Protein AF-A0A933J1U4-F1 (afdb_monomer_lite)

Foldseek 3Di:
DVLLLVLLVVLLVVQNQPPAAEAEAAAQLVVCVVPDDVVVVVVLSCLVRVNSSNYHYHYHHPDLDCVRCQVVCLPRPQKAKQAADCDQVSVCSRQVHHDLPNVPAPGPQFIWIGHPNDIDTDGDDDDDPVCVVVVCVPPPDDDDPDDPNVVVVVRD

Sequence (156 aa):
MQYLVAEMERREREGIERPRIVVVVDELADLLQTCGTELEGLVTRLVQRGRSAGLSVVACTQKPSAKAVGSLLKANFPVRLVGKVASAEDARVAAGVGGTRAEKLAGRGDFLLIAGGQTIRFQAALIRAEQIPALLASGHVETTRRPLGAFLQRIK

Structure (mmCIF, N/CA/C/O backbone):
data_AF-A0A933J1U4-F1
#
_entry.id   AF-A0A933J1U4-F1
#
loop_
_atom_site.group_PDB
_atom_site.id
_atom_site.type_symbol
_atom_site.label_atom_id
_atom_site.label_alt_id
_atom_site.label_comp_id
_atom_site.label_asym_id
_atom_site.label_entity_id
_atom_site.label_seq_id
_atom_site.pdbx_PDB_ins_code
_atom_site.Cartn_x
_atom_site.Cartn_y
_atom_site.Cartn_z
_atom_site.occupancy
_atom_site.B_iso_or_equiv
_atom_site.auth_seq_id
_atom_site.auth_comp_id
_atom_site.auth_asym_id
_atom_site.auth_atom_id
_atom_site.pdbx_PDB_model_num
ATOM 1 N N . MET A 1 1 ? -5.362 14.314 7.236 1.00 81.62 1 MET A N 1
ATOM 2 C CA . MET A 1 1 ? -5.021 13.058 7.941 1.00 81.62 1 MET A CA 1
ATOM 3 C C . MET A 1 1 ? -5.548 13.018 9.376 1.00 81.62 1 MET A C 1
ATOM 5 O O . MET A 1 1 ? -6.132 12.012 9.745 1.00 81.62 1 MET A O 1
ATOM 9 N N . GLN A 1 2 ? -5.446 14.105 10.155 1.00 87.50 2 GLN A N 1
ATOM 10 C CA . GLN A 1 2 ? -5.970 14.174 11.535 1.00 87.50 2 GLN A CA 1
ATOM 11 C C . GLN A 1 2 ? -7.449 13.746 11.664 1.00 87.50 2 GLN A C 1
ATOM 13 O O . GLN A 1 2 ? -7.770 12.925 12.514 1.00 87.50 2 GLN A O 1
ATOM 18 N N . TYR A 1 3 ? -8.331 14.188 10.756 1.00 89.25 3 TYR A N 1
ATOM 19 C CA . TYR A 1 3 ? -9.739 13.749 10.729 1.00 89.25 3 TYR A CA 1
ATOM 20 C C . TYR A 1 3 ? -9.924 12.230 10.580 1.00 89.25 3 TYR A C 1
ATOM 22 O O . TYR A 1 3 ? -10.841 11.672 11.171 1.00 89.25 3 TYR A O 1
ATOM 30 N N . LEU A 1 4 ? -9.063 11.553 9.809 1.00 91.31 4 LEU A N 1
ATOM 31 C CA . LEU A 1 4 ? -9.133 10.096 9.643 1.00 91.31 4 LEU A CA 1
ATOM 32 C C . LEU A 1 4 ? -8.721 9.376 10.922 1.00 91.31 4 LEU A C 1
ATOM 34 O O . LEU A 1 4 ? -9.333 8.375 11.270 1.00 91.31 4 LEU A O 1
ATOM 38 N N . VAL A 1 5 ? -7.712 9.895 11.626 1.00 92.75 5 VAL A N 1
ATOM 39 C CA . VAL A 1 5 ? -7.279 9.340 12.915 1.00 92.75 5 VAL A CA 1
ATOM 40 C C . VAL A 1 5 ? -8.376 9.519 13.961 1.00 92.75 5 VAL A C 1
ATOM 42 O O . VAL A 1 5 ? -8.725 8.557 14.633 1.00 92.75 5 VAL A O 1
ATOM 45 N N . ALA A 1 6 ? -8.984 10.705 14.040 1.00 92.75 6 ALA A N 1
ATOM 46 C CA . ALA A 1 6 ? -10.093 10.958 14.957 1.00 92.75 6 ALA A CA 1
ATOM 47 C C . ALA A 1 6 ? -11.308 10.057 14.668 1.00 92.75 6 ALA A C 1
ATOM 49 O O . ALA A 1 6 ? -11.914 9.515 15.592 1.00 92.75 6 ALA A O 1
ATOM 50 N N . GLU A 1 7 ? -11.656 9.855 13.393 1.00 92.56 7 GLU A N 1
ATOM 51 C CA . GLU A 1 7 ? -12.741 8.939 13.022 1.00 92.56 7 GLU A CA 1
ATOM 52 C C . GLU A 1 7 ? -12.383 7.476 13.314 1.00 92.56 7 GLU A C 1
ATOM 54 O O . GLU A 1 7 ? -13.233 6.738 13.803 1.00 92.56 7 GLU A O 1
ATOM 59 N N . MET A 1 8 ? -11.137 7.060 13.073 1.00 94.56 8 MET A N 1
ATOM 60 C CA . MET A 1 8 ? -10.649 5.724 13.425 1.00 94.56 8 MET A CA 1
ATOM 61 C C . MET A 1 8 ? -10.782 5.465 14.932 1.00 94.56 8 MET A C 1
ATOM 63 O O . MET A 1 8 ? -11.370 4.462 15.322 1.00 94.56 8 MET A O 1
ATOM 67 N N . GLU A 1 9 ? -10.302 6.381 15.778 1.00 94.44 9 GLU A N 1
ATOM 68 C CA . GLU A 1 9 ? -10.379 6.250 17.241 1.00 94.44 9 GLU A CA 1
ATOM 69 C C . GLU A 1 9 ? -11.828 6.244 17.745 1.00 94.44 9 GLU A C 1
ATOM 71 O O . GLU A 1 9 ? -12.178 5.485 18.651 1.00 94.44 9 GLU A O 1
ATOM 76 N N . ARG A 1 10 ? -12.700 7.062 17.140 1.00 93.94 10 ARG A N 1
ATOM 77 C CA . ARG A 1 10 ? -14.135 7.052 17.438 1.00 93.94 10 ARG A CA 1
ATOM 78 C C . ARG A 1 10 ? -14.754 5.691 17.126 1.00 93.94 10 ARG A C 1
ATOM 80 O O . ARG A 1 10 ? -15.436 5.130 17.978 1.00 93.94 10 ARG A O 1
ATOM 87 N N . ARG A 1 11 ? -14.509 5.171 15.922 1.00 94.56 11 ARG A N 1
ATOM 88 C CA . ARG A 1 11 ? -15.041 3.882 15.464 1.00 94.56 11 ARG A CA 1
ATOM 89 C C . ARG A 1 11 ? -14.542 2.716 16.301 1.00 94.56 11 ARG A C 1
ATOM 91 O O . ARG A 1 11 ? -15.336 1.853 16.641 1.00 94.56 11 ARG A O 1
ATOM 98 N N . GLU A 1 12 ? -13.268 2.722 16.677 1.00 93.81 12 GLU A N 1
ATOM 99 C CA . GLU A 1 12 ? -12.685 1.714 17.562 1.00 93.81 12 GLU A CA 1
ATOM 100 C C . GLU A 1 12 ? -13.381 1.697 18.932 1.00 93.81 12 GLU A C 1
ATOM 102 O O . GLU A 1 12 ? -13.768 0.635 19.410 1.00 93.81 12 GLU A O 1
ATOM 107 N N . ARG A 1 13 ? -13.620 2.872 19.532 1.00 94.81 13 ARG A N 1
ATOM 108 C CA . ARG A 1 13 ? -14.339 2.997 20.812 1.00 94.81 13 ARG A CA 1
ATOM 109 C C . ARG A 1 13 ? -15.803 2.561 20.726 1.00 94.81 13 ARG A C 1
ATOM 111 O O . ARG A 1 13 ? -16.340 2.046 21.700 1.00 94.81 13 ARG A O 1
ATOM 118 N N . GLU A 1 14 ? -16.451 2.800 19.592 1.00 95.06 14 GLU A N 1
ATOM 119 C CA . GLU A 1 14 ? -17.864 2.471 19.369 1.00 95.06 14 GLU A CA 1
ATOM 120 C C . GLU A 1 14 ? -18.075 1.066 18.764 1.00 95.06 14 GLU A C 1
ATOM 122 O O . GLU A 1 14 ? -19.215 0.663 18.555 1.00 95.06 14 GLU A O 1
ATOM 127 N N . GLY A 1 15 ? -17.007 0.312 18.469 1.00 93.69 15 GLY A N 1
ATOM 128 C CA . GLY A 1 15 ? -17.103 -1.009 17.831 1.00 93.69 15 GLY A CA 1
ATOM 129 C C . GLY A 1 15 ? -17.624 -0.973 16.386 1.00 93.69 15 GLY A C 1
ATOM 130 O O . GLY A 1 15 ? -18.250 -1.924 15.921 1.00 93.69 15 GLY A O 1
ATOM 131 N N . ILE A 1 16 ? -17.403 0.131 15.667 1.00 92.94 16 ILE A N 1
ATOM 132 C CA . ILE A 1 16 ? -17.899 0.340 14.303 1.00 92.94 16 ILE A CA 1
ATOM 133 C C . ILE A 1 16 ? -16.863 -0.131 13.281 1.00 92.94 16 ILE A C 1
ATOM 135 O O . ILE A 1 16 ? -15.812 0.481 13.104 1.00 92.94 16 ILE A O 1
ATOM 139 N N . GLU A 1 17 ? -17.212 -1.154 12.503 1.00 92.44 17 GLU A N 1
ATOM 140 C CA . GLU A 1 17 ? -16.363 -1.648 11.407 1.00 92.44 17 GLU A CA 1
ATOM 141 C C . GLU A 1 17 ? -16.894 -1.315 10.004 1.00 92.44 17 GLU A C 1
ATOM 143 O O . GLU A 1 17 ? -16.197 -1.512 9.001 1.00 92.44 17 GLU A O 1
ATOM 148 N N . ARG A 1 18 ? -18.140 -0.833 9.908 1.00 92.00 18 ARG A N 1
ATOM 149 C CA . ARG A 1 18 ? -18.833 -0.564 8.642 1.00 92.00 18 ARG A CA 1
ATOM 150 C C . ARG A 1 18 ? -19.477 0.830 8.624 1.00 92.00 18 ARG A C 1
ATOM 152 O O . ARG A 1 18 ? -19.871 1.309 9.680 1.00 92.00 18 ARG A O 1
ATOM 159 N N . PRO A 1 19 ? -19.606 1.458 7.438 1.00 90.94 19 PRO A N 1
ATOM 160 C CA . PRO A 1 19 ? -19.017 1.041 6.157 1.0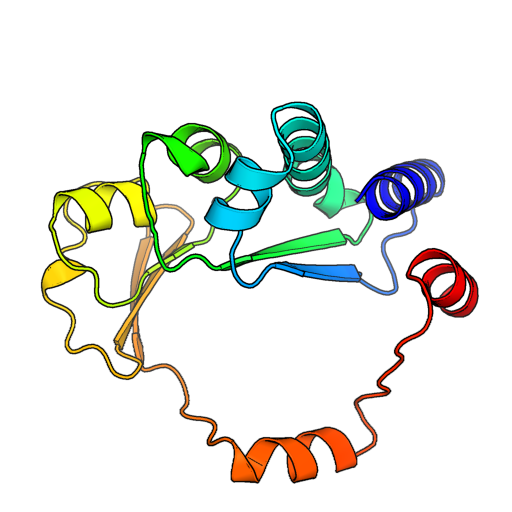0 90.94 19 PRO A CA 1
ATOM 161 C C . PRO A 1 19 ? -17.482 1.105 6.198 1.00 90.94 19 PRO A C 1
ATOM 163 O O . PRO A 1 19 ? -16.918 1.918 6.930 1.00 90.94 19 PRO A O 1
ATOM 166 N N . ARG A 1 20 ? -16.793 0.237 5.444 1.00 93.06 20 ARG A N 1
ATOM 167 C CA . ARG A 1 20 ? -15.320 0.244 5.393 1.00 93.06 20 ARG A CA 1
ATOM 168 C C . ARG A 1 20 ? -14.825 1.557 4.779 1.00 93.06 20 ARG A C 1
ATOM 170 O O . ARG A 1 20 ? -15.403 2.036 3.807 1.00 93.06 20 ARG A O 1
ATOM 177 N N . ILE A 1 21 ? -13.740 2.103 5.321 1.00 92.50 21 ILE A N 1
ATOM 178 C CA . ILE A 1 21 ? -13.049 3.271 4.764 1.00 92.50 21 ILE A CA 1
ATOM 179 C C . ILE A 1 21 ? -11.730 2.797 4.155 1.00 92.50 21 ILE A C 1
ATOM 181 O O . ILE A 1 21 ? -10.896 2.205 4.840 1.00 92.50 21 ILE A O 1
ATOM 185 N N . VAL A 1 22 ? -11.531 3.070 2.867 1.00 93.44 22 VAL A N 1
ATOM 186 C CA . VAL A 1 22 ? -10.255 2.838 2.181 1.00 93.44 22 VAL A CA 1
ATOM 187 C C . VAL A 1 22 ? -9.622 4.191 1.896 1.00 93.44 22 VAL A C 1
ATOM 189 O O . VAL A 1 22 ? -10.196 5.019 1.193 1.00 93.44 22 VAL A O 1
ATOM 192 N N . VAL A 1 23 ? -8.447 4.426 2.468 1.00 92.56 23 VAL A N 1
ATOM 193 C CA . VAL A 1 23 ? -7.653 5.633 2.242 1.00 92.56 23 VAL A CA 1
ATOM 194 C C . VAL A 1 23 ? -6.619 5.308 1.176 1.00 92.56 23 VAL A C 1
ATOM 196 O O . VAL A 1 23 ? -5.757 4.466 1.409 1.00 92.56 23 VAL A O 1
ATOM 199 N N . VAL A 1 24 ? -6.700 5.959 0.017 1.00 93.62 24 VAL A N 1
ATOM 200 C CA . VAL A 1 24 ? -5.748 5.761 -1.083 1.00 93.62 24 VAL A CA 1
ATOM 201 C C . VAL A 1 24 ? -4.817 6.968 -1.170 1.00 93.62 24 VAL A C 1
ATOM 203 O O . VAL A 1 24 ? -5.283 8.103 -1.250 1.00 93.62 24 VAL A O 1
ATOM 206 N N . VAL A 1 25 ? -3.509 6.725 -1.135 1.00 90.94 25 VAL A N 1
ATOM 207 C CA . VAL A 1 25 ? -2.456 7.741 -1.258 1.00 90.94 25 VAL A CA 1
ATOM 208 C C . VAL A 1 25 ? -1.633 7.414 -2.497 1.00 90.94 25 VAL A C 1
ATOM 210 O O . VAL A 1 25 ? -0.987 6.374 -2.527 1.00 90.94 25 VAL A O 1
ATOM 213 N N . ASP A 1 26 ? -1.664 8.277 -3.510 1.00 91.25 26 ASP A N 1
ATOM 214 C CA . ASP A 1 26 ? -1.017 8.005 -4.803 1.00 91.25 26 ASP A CA 1
ATOM 215 C C . ASP A 1 26 ? 0.519 8.127 -4.753 1.00 91.25 26 ASP A C 1
ATOM 217 O O . ASP A 1 26 ? 1.240 7.363 -5.386 1.00 91.25 26 ASP A O 1
ATOM 221 N N . GLU A 1 27 ? 1.036 9.046 -3.935 1.00 90.62 27 GLU A N 1
ATOM 222 C CA . GLU A 1 27 ? 2.477 9.222 -3.757 1.00 90.62 27 GLU A CA 1
ATOM 223 C C . GLU A 1 27 ? 2.817 9.478 -2.285 1.00 90.62 27 GLU A C 1
ATOM 225 O O . GLU A 1 27 ? 2.856 10.611 -1.797 1.00 90.62 27 GLU A O 1
ATOM 230 N N . LEU A 1 28 ? 3.031 8.387 -1.547 1.00 87.38 28 LEU A N 1
ATOM 231 C CA . LEU A 1 28 ? 3.353 8.434 -0.123 1.00 87.38 28 LEU A CA 1
ATOM 232 C C . LEU A 1 28 ? 4.717 9.088 0.135 1.00 87.38 28 LEU A C 1
ATOM 234 O O . LEU A 1 28 ? 4.869 9.774 1.144 1.00 87.38 28 LEU A O 1
ATOM 238 N N . ALA A 1 29 ? 5.705 8.904 -0.747 1.00 85.06 29 ALA A N 1
ATOM 239 C CA . ALA A 1 29 ? 7.043 9.440 -0.511 1.00 85.06 29 ALA A CA 1
ATOM 240 C C . ALA A 1 29 ? 7.054 10.971 -0.559 1.00 85.06 29 ALA A C 1
ATOM 242 O O . ALA A 1 29 ? 7.713 11.596 0.274 1.00 85.06 29 ALA A O 1
ATOM 243 N N . ASP A 1 30 ? 6.319 11.575 -1.495 1.00 85.38 30 ASP A N 1
ATOM 244 C CA . ASP A 1 30 ? 6.215 13.035 -1.583 1.00 85.38 30 ASP A CA 1
ATOM 245 C C . ASP A 1 30 ? 5.385 13.591 -0.416 1.00 85.38 30 ASP A C 1
ATOM 247 O O . ASP A 1 30 ? 5.740 14.622 0.160 1.00 85.38 30 ASP A O 1
ATOM 251 N N . LEU A 1 31 ? 4.339 12.870 0.008 1.00 84.56 31 LEU A N 1
ATOM 252 C CA . LEU A 1 31 ? 3.535 13.218 1.183 1.00 84.56 31 LEU A CA 1
ATOM 253 C C . LEU A 1 31 ? 4.386 13.278 2.469 1.00 84.56 31 LEU A C 1
ATOM 255 O O . LEU A 1 31 ? 4.297 14.244 3.227 1.00 84.56 31 LEU A O 1
ATOM 259 N N . LEU A 1 32 ? 5.234 12.273 2.707 1.00 83.25 32 LEU A N 1
ATOM 260 C CA . LEU A 1 32 ? 6.113 12.224 3.882 1.00 83.25 32 LEU A CA 1
ATOM 261 C C . LEU A 1 32 ? 7.226 13.279 3.820 1.00 83.25 32 LEU A C 1
ATOM 263 O O . LEU A 1 32 ? 7.525 13.915 4.829 1.00 83.25 32 LEU A O 1
ATOM 267 N N . GLN A 1 33 ? 7.806 13.510 2.639 1.00 79.69 33 GLN A N 1
ATOM 268 C CA . GLN A 1 33 ? 8.841 14.533 2.453 1.00 79.69 33 GLN A CA 1
ATOM 269 C C . GLN A 1 33 ? 8.311 15.955 2.660 1.00 79.69 33 GLN A C 1
ATOM 271 O O . GLN A 1 33 ? 9.022 16.795 3.206 1.00 79.69 33 GLN A O 1
ATOM 276 N N . THR A 1 34 ? 7.075 16.229 2.240 1.00 78.81 34 THR A N 1
ATOM 277 C CA . THR A 1 34 ? 6.500 17.583 2.294 1.00 78.81 34 THR A CA 1
ATOM 278 C C . THR A 1 34 ? 5.994 17.946 3.687 1.00 78.81 34 THR A C 1
ATOM 280 O O . THR A 1 34 ? 6.079 19.101 4.095 1.00 78.81 34 THR A O 1
ATOM 283 N N . CYS A 1 35 ? 5.442 16.979 4.424 1.00 71.56 35 CYS A N 1
ATOM 284 C CA . CYS A 1 35 ? 4.688 17.257 5.649 1.00 71.56 35 CYS A CA 1
ATOM 285 C C . CYS A 1 35 ? 5.397 16.857 6.955 1.00 71.56 35 CYS A C 1
ATOM 287 O O . CYS A 1 35 ? 4.842 17.079 8.030 1.00 71.56 35 CYS A O 1
ATOM 289 N N . GLY A 1 36 ? 6.606 16.292 6.883 1.00 72.31 36 GLY A N 1
ATOM 290 C CA . GLY A 1 36 ? 7.447 16.019 8.051 1.00 72.31 36 GLY A CA 1
ATOM 291 C C . GLY A 1 36 ? 6.931 14.921 8.994 1.00 72.31 36 GLY A C 1
ATOM 292 O O . GLY A 1 36 ? 6.007 14.163 8.689 1.00 72.31 36 GLY A O 1
ATOM 293 N N . THR A 1 37 ? 7.557 14.839 10.171 1.00 78.62 37 THR A N 1
ATOM 294 C CA . THR A 1 37 ? 7.388 13.756 11.161 1.00 78.62 37 THR A CA 1
ATOM 295 C C . THR A 1 37 ? 5.982 13.662 11.757 1.00 78.62 37 THR A C 1
ATOM 297 O O . THR A 1 37 ? 5.543 12.573 12.130 1.00 78.62 37 THR A O 1
ATOM 300 N N . GLU A 1 38 ? 5.241 14.773 11.828 1.00 82.94 38 GLU A N 1
ATOM 301 C CA . GLU A 1 38 ? 3.868 14.775 12.347 1.00 82.94 38 GLU A CA 1
ATOM 302 C C . GLU A 1 38 ? 2.945 13.921 11.466 1.00 82.94 38 GLU A C 1
ATOM 304 O O . GLU A 1 38 ? 2.198 13.074 11.966 1.00 82.94 38 GLU A O 1
ATOM 309 N N . LEU A 1 39 ? 3.027 14.085 10.140 1.00 83.12 39 LEU A N 1
ATOM 310 C CA . LEU A 1 39 ? 2.184 13.326 9.222 1.00 83.12 39 LEU A CA 1
ATOM 311 C C . LEU A 1 39 ? 2.570 11.845 9.179 1.00 83.12 39 LEU A C 1
ATOM 313 O O . LEU A 1 39 ? 1.682 10.992 9.109 1.00 83.12 39 LEU A O 1
ATOM 317 N N . GLU A 1 40 ? 3.862 11.533 9.278 1.00 84.81 40 GLU A N 1
ATOM 318 C CA . GLU A 1 40 ? 4.347 10.155 9.401 1.00 84.81 40 GLU A CA 1
ATOM 319 C C . GLU A 1 40 ? 3.728 9.452 10.617 1.00 84.81 40 GLU A C 1
ATOM 321 O O . GLU A 1 40 ? 3.235 8.324 10.504 1.00 84.81 40 GLU A O 1
ATOM 326 N N . GLY A 1 41 ? 3.660 10.141 11.761 1.00 87.69 41 GLY A N 1
ATOM 327 C CA . GLY A 1 41 ? 3.003 9.633 12.963 1.00 87.69 41 GLY A CA 1
ATOM 328 C C . GLY A 1 41 ? 1.514 9.345 12.749 1.00 87.69 41 GLY A C 1
ATOM 329 O O . GLY A 1 41 ? 1.010 8.308 13.187 1.00 87.69 41 GLY A O 1
ATOM 330 N N . LEU A 1 42 ? 0.803 10.215 12.026 1.00 89.69 42 LEU A N 1
ATOM 331 C CA . LEU A 1 42 ? -0.616 10.013 11.714 1.00 89.69 42 LEU A CA 1
ATOM 332 C C . LEU A 1 42 ? -0.838 8.823 10.771 1.00 89.69 42 LEU A C 1
ATOM 334 O O . LEU A 1 42 ? -1.727 8.011 11.023 1.00 89.69 42 LEU A O 1
ATOM 338 N N . VAL A 1 43 ? -0.030 8.689 9.715 1.00 88.88 43 VAL A N 1
ATOM 339 C CA . VAL A 1 43 ? -0.103 7.539 8.797 1.00 88.88 43 VAL A CA 1
ATOM 340 C C . VAL A 1 43 ? 0.212 6.246 9.543 1.00 88.88 43 VAL A C 1
ATOM 342 O O . VAL A 1 43 ? -0.533 5.277 9.420 1.00 88.88 43 VAL A O 1
ATOM 345 N N . THR A 1 44 ? 1.252 6.245 10.379 1.00 89.06 44 THR A N 1
ATOM 346 C CA . THR A 1 44 ? 1.618 5.093 11.214 1.00 89.06 44 THR A CA 1
ATOM 347 C C . THR A 1 44 ? 0.441 4.633 12.070 1.00 89.06 44 THR A C 1
ATOM 349 O O . THR A 1 44 ? 0.086 3.456 12.038 1.00 89.06 44 THR A O 1
ATOM 352 N N . ARG A 1 45 ? -0.232 5.561 12.767 1.00 90.69 45 ARG A N 1
ATOM 353 C CA . ARG A 1 45 ? -1.418 5.243 13.580 1.00 90.69 45 ARG A CA 1
ATOM 354 C C . ARG A 1 45 ? -2.539 4.617 12.754 1.00 90.69 45 ARG A C 1
ATOM 356 O O . ARG A 1 45 ? -3.115 3.622 13.189 1.00 90.69 45 ARG A O 1
ATOM 363 N N . LEU A 1 46 ? -2.829 5.170 11.573 1.00 91.94 46 LEU A N 1
ATOM 364 C CA . LEU A 1 46 ? -3.870 4.638 10.689 1.00 91.94 46 LEU A CA 1
ATOM 365 C C . LEU A 1 46 ? -3.570 3.212 10.240 1.00 91.94 46 LEU A C 1
ATOM 367 O O . LEU A 1 46 ? -4.456 2.364 10.276 1.00 91.94 46 LEU A O 1
ATOM 371 N N . VAL A 1 47 ? -2.336 2.933 9.825 1.00 90.31 47 VAL A N 1
ATOM 372 C CA . VAL A 1 47 ? -1.988 1.606 9.309 1.00 90.31 47 VAL A CA 1
ATOM 373 C C . VAL A 1 47 ? -1.927 0.570 10.439 1.00 90.31 47 VAL A C 1
ATOM 375 O O . VAL A 1 47 ? -2.350 -0.567 10.246 1.00 90.31 47 VAL A O 1
ATOM 378 N N . GLN A 1 48 ? -1.478 0.961 11.635 1.00 89.62 48 GLN A N 1
ATOM 379 C CA . GLN A 1 48 ? -1.387 0.060 12.790 1.00 89.62 48 GLN A CA 1
ATOM 380 C C . GLN A 1 48 ? -2.745 -0.284 13.404 1.00 89.62 48 GLN A C 1
ATOM 382 O O . GLN A 1 48 ? -2.968 -1.429 13.792 1.00 89.62 48 GLN A O 1
ATOM 387 N N . ARG A 1 49 ? -3.647 0.698 13.515 1.00 90.81 49 ARG A N 1
ATOM 388 C CA . ARG A 1 49 ? -4.905 0.556 14.270 1.00 90.81 49 ARG A CA 1
ATOM 389 C C . ARG A 1 49 ? -6.151 0.517 13.394 1.00 90.81 49 ARG A C 1
ATOM 391 O O . ARG A 1 49 ? -7.205 0.096 13.852 1.00 90.81 49 ARG A O 1
ATOM 398 N N . GLY A 1 50 ? -6.049 0.892 12.121 1.00 91.19 50 GLY A N 1
ATOM 399 C CA . GLY A 1 50 ? -7.211 1.057 11.247 1.00 91.19 50 GLY A CA 1
ATOM 400 C C . GLY A 1 50 ? -8.052 -0.207 11.075 1.00 91.19 50 GLY A C 1
ATOM 401 O O . GLY A 1 50 ? -9.274 -0.113 10.959 1.00 91.19 50 GLY A O 1
ATOM 402 N N . ARG A 1 51 ? -7.431 -1.396 11.109 1.00 90.56 51 ARG A N 1
ATOM 403 C CA . ARG A 1 51 ? -8.105 -2.670 10.810 1.00 90.56 51 ARG A CA 1
ATOM 404 C C . ARG A 1 51 ? -9.319 -2.936 11.709 1.00 90.56 51 ARG A C 1
ATOM 406 O O . ARG A 1 51 ? -10.352 -3.353 11.178 1.00 90.56 51 ARG A O 1
ATOM 413 N N . SER A 1 52 ? -9.203 -2.697 13.018 1.00 90.44 52 SER A N 1
ATOM 414 C CA . SER A 1 52 ? -10.295 -2.883 13.993 1.00 90.44 52 SER A CA 1
ATOM 415 C C . SER A 1 52 ? -11.394 -1.825 13.863 1.00 90.44 52 SER A C 1
ATOM 417 O O . SER A 1 52 ? -12.523 -2.068 14.259 1.00 90.44 52 SER A O 1
ATOM 419 N N . ALA A 1 53 ? -11.092 -0.677 13.254 1.00 94.44 53 ALA A N 1
ATOM 420 C CA . ALA A 1 53 ? -12.016 0.439 13.055 1.00 94.44 53 ALA A CA 1
ATOM 421 C C . ALA A 1 53 ? -12.655 0.471 11.651 1.00 94.44 53 ALA A C 1
ATOM 423 O O . ALA A 1 53 ? -13.205 1.490 11.220 1.00 94.44 53 ALA A O 1
ATOM 424 N N . GLY A 1 54 ? -12.530 -0.604 10.866 1.00 94.06 54 GLY A N 1
ATOM 425 C CA . GLY A 1 54 ? -13.065 -0.601 9.506 1.00 94.06 54 GLY A CA 1
ATOM 426 C C . GLY A 1 54 ? -12.206 0.136 8.469 1.00 94.06 54 GLY A C 1
ATOM 427 O O . GLY A 1 54 ? -12.669 0.307 7.342 1.00 94.06 54 GLY A O 1
ATOM 428 N N . LEU A 1 55 ? -10.992 0.576 8.816 1.00 95.00 55 LEU A N 1
ATOM 429 C CA . LEU A 1 55 ? -10.148 1.442 7.990 1.00 95.00 55 LEU A CA 1
ATOM 430 C C . LEU A 1 55 ? -8.937 0.693 7.416 1.00 95.00 55 LEU A C 1
ATOM 432 O O . LEU A 1 55 ? -8.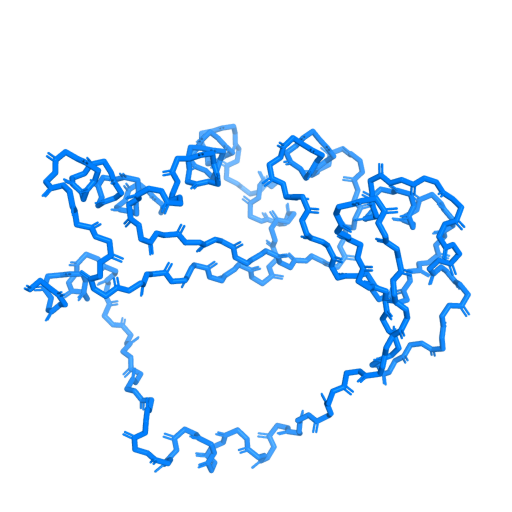260 -0.068 8.104 1.00 95.00 55 LEU A O 1
ATOM 436 N N . SER A 1 56 ? -8.651 0.921 6.137 1.00 93.38 56 SER A N 1
ATOM 437 C CA . SER A 1 56 ? -7.477 0.375 5.448 1.00 93.38 56 SER A CA 1
ATOM 438 C C . SER A 1 56 ? -6.788 1.456 4.627 1.00 93.38 56 SER A C 1
ATOM 440 O O . SER A 1 56 ? -7.434 2.397 4.167 1.00 93.38 56 SER A O 1
ATOM 442 N N . VAL A 1 57 ? -5.474 1.328 4.460 1.00 92.94 57 VAL A N 1
ATOM 443 C CA . VAL A 1 57 ? -4.661 2.279 3.699 1.00 92.94 57 VAL A CA 1
ATOM 444 C C . VAL A 1 57 ? -4.040 1.556 2.511 1.00 92.94 57 VAL A C 1
ATOM 446 O O . VAL A 1 57 ? -3.377 0.535 2.680 1.00 92.94 57 VAL A O 1
ATOM 449 N N . VAL A 1 58 ? -4.238 2.109 1.320 1.00 94.31 58 VAL A N 1
ATOM 450 C CA . VAL A 1 58 ? -3.522 1.752 0.096 1.00 94.31 58 VAL A CA 1
ATOM 451 C C . VAL A 1 58 ? -2.580 2.904 -0.208 1.00 94.31 58 VAL A C 1
ATOM 453 O O . VAL A 1 58 ? -3.018 4.037 -0.384 1.00 94.31 58 VAL A O 1
ATOM 456 N N . ALA A 1 59 ? -1.285 2.625 -0.233 1.00 92.00 59 ALA A N 1
ATOM 457 C CA . ALA A 1 59 ? -0.268 3.623 -0.514 1.00 92.00 59 ALA A CA 1
ATOM 458 C C . ALA A 1 59 ? 0.536 3.208 -1.742 1.00 92.00 59 ALA A C 1
ATOM 460 O O . ALA A 1 59 ? 1.018 2.079 -1.829 1.00 92.00 59 ALA A O 1
ATOM 461 N N . CYS A 1 60 ? 0.682 4.148 -2.661 1.00 92.75 60 CYS A N 1
ATOM 462 C CA . CYS A 1 60 ? 1.464 4.035 -3.874 1.00 92.75 60 CYS A CA 1
ATOM 463 C C . CYS A 1 60 ? 2.685 4.960 -3.774 1.00 92.75 60 CYS A C 1
ATOM 465 O O . CYS A 1 60 ? 2.704 5.927 -3.006 1.00 92.75 60 CYS A O 1
ATOM 467 N N . THR A 1 61 ? 3.742 4.617 -4.507 1.00 89.81 61 THR A N 1
ATOM 468 C CA . THR A 1 61 ? 4.915 5.475 -4.678 1.00 89.81 61 THR A CA 1
ATOM 469 C C . THR A 1 61 ? 5.688 5.072 -5.925 1.00 89.81 61 THR A C 1
ATOM 471 O O . THR A 1 61 ? 5.810 3.884 -6.232 1.00 89.81 61 THR A O 1
ATOM 474 N N . GLN A 1 62 ? 6.241 6.057 -6.628 1.00 87.38 62 GLN A N 1
ATOM 475 C CA . GLN A 1 62 ? 7.190 5.857 -7.723 1.00 87.38 62 GLN A CA 1
ATOM 476 C C . GLN A 1 62 ? 8.648 5.922 -7.252 1.00 87.38 62 GLN A C 1
ATOM 478 O O . GLN A 1 62 ? 9.550 5.514 -7.982 1.00 87.38 62 GLN A O 1
ATOM 483 N N . LYS A 1 63 ? 8.893 6.422 -6.033 1.00 77.88 63 LYS A N 1
ATOM 484 C CA . LYS A 1 63 ? 10.227 6.626 -5.453 1.00 77.88 63 LYS A CA 1
ATOM 485 C C . LYS A 1 63 ? 10.426 5.689 -4.256 1.00 77.88 63 LYS A C 1
ATOM 487 O O . LYS A 1 63 ? 10.359 6.147 -3.111 1.00 77.88 63 LYS A O 1
ATOM 492 N N . PRO A 1 64 ? 10.694 4.387 -4.473 1.00 68.88 64 PRO A N 1
ATOM 493 C CA . PRO A 1 64 ? 10.948 3.438 -3.393 1.00 68.88 64 PRO A CA 1
ATOM 494 C C . PRO A 1 64 ? 12.324 3.700 -2.755 1.00 68.88 64 PRO A C 1
ATOM 496 O O . PRO A 1 64 ? 13.267 2.940 -2.925 1.00 68.88 64 PRO A O 1
ATOM 499 N N . SER A 1 65 ? 12.461 4.799 -2.011 1.00 71.81 65 SER A N 1
ATOM 500 C CA . SER A 1 65 ? 13.692 5.151 -1.307 1.00 71.81 65 SER A CA 1
ATOM 501 C C . SER A 1 65 ? 13.657 4.644 0.129 1.00 71.81 65 SER A C 1
ATOM 503 O O . SER A 1 65 ? 12.722 4.924 0.887 1.00 71.81 65 SER A O 1
ATOM 505 N N . ALA A 1 66 ? 14.733 3.965 0.537 1.00 61.75 66 ALA A N 1
ATOM 506 C CA . ALA A 1 66 ? 14.929 3.534 1.919 1.00 61.75 66 ALA A CA 1
ATOM 507 C C . ALA A 1 66 ? 14.868 4.715 2.903 1.00 61.75 66 ALA A C 1
ATOM 509 O O . ALA A 1 66 ? 14.377 4.549 4.018 1.00 61.75 66 ALA A O 1
ATOM 510 N N . LYS A 1 67 ? 15.317 5.902 2.468 1.00 62.88 67 LYS A N 1
ATOM 511 C CA . LYS A 1 67 ? 15.353 7.129 3.273 1.00 62.88 67 LYS A CA 1
ATOM 512 C C . LYS A 1 67 ? 13.971 7.759 3.468 1.00 62.88 67 LYS A C 1
ATOM 514 O O . LYS A 1 67 ? 13.738 8.355 4.509 1.00 62.88 67 LYS A O 1
ATOM 519 N N . ALA A 1 68 ? 13.080 7.644 2.482 1.00 60.34 68 ALA A N 1
ATOM 520 C CA . ALA A 1 68 ? 11.778 8.313 2.516 1.00 60.34 68 ALA A CA 1
ATOM 521 C C . ALA A 1 68 ? 10.660 7.441 3.103 1.00 60.34 68 ALA A C 1
ATOM 523 O O . ALA A 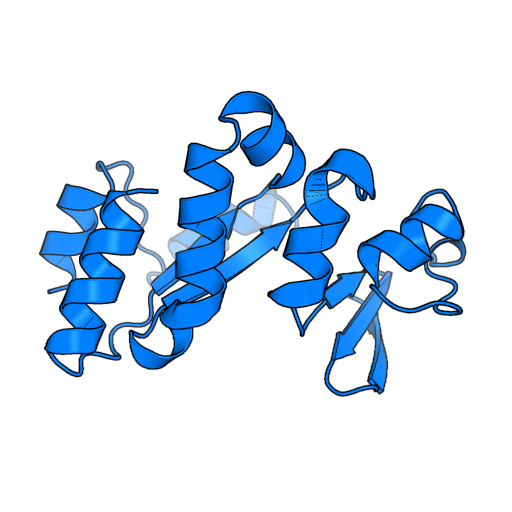1 68 ? 9.714 7.973 3.668 1.00 60.34 68 ALA A O 1
ATOM 524 N N . VAL A 1 69 ? 10.736 6.112 2.947 1.00 64.06 69 VAL A N 1
ATOM 525 C CA . VAL A 1 69 ? 9.585 5.240 3.251 1.00 64.06 69 VAL A CA 1
ATOM 526 C C . VAL A 1 69 ? 9.973 3.927 3.954 1.00 64.06 69 VAL A C 1
ATOM 528 O O . VAL A 1 69 ? 9.106 3.159 4.367 1.00 64.06 69 VAL A O 1
ATOM 531 N N . GLY A 1 70 ? 11.269 3.635 4.115 1.00 67.50 70 GLY A N 1
ATOM 532 C CA . GLY A 1 70 ? 11.763 2.290 4.439 1.00 67.50 70 GLY A CA 1
ATOM 533 C C . GLY A 1 70 ? 11.318 1.712 5.790 1.00 67.50 70 GLY A C 1
ATOM 534 O O . GLY A 1 70 ? 10.970 0.531 5.854 1.00 67.50 70 GLY A O 1
ATOM 535 N N . SER A 1 71 ? 11.315 2.507 6.863 1.00 70.31 71 SER A N 1
ATOM 536 C CA . SER A 1 71 ? 10.877 2.073 8.203 1.00 70.31 71 SER A CA 1
ATOM 537 C C . SER A 1 71 ? 9.365 1.832 8.245 1.00 70.31 71 SER A C 1
ATOM 539 O O . SER A 1 71 ? 8.911 0.768 8.672 1.00 70.31 71 SER A O 1
ATOM 541 N N . LEU A 1 72 ? 8.593 2.786 7.722 1.00 75.44 72 LEU A N 1
ATOM 542 C CA . LEU A 1 72 ? 7.135 2.753 7.681 1.00 75.44 72 LEU A CA 1
ATOM 543 C C . LEU A 1 72 ? 6.602 1.602 6.812 1.00 75.44 72 LEU A C 1
ATOM 545 O O . LEU A 1 72 ? 5.710 0.870 7.249 1.00 75.44 72 LEU A O 1
ATOM 549 N N . LEU A 1 73 ? 7.169 1.402 5.613 1.00 72.75 73 LEU A N 1
ATOM 550 C CA . LEU A 1 73 ? 6.780 0.320 4.696 1.00 72.75 73 LEU A CA 1
ATOM 551 C C . LEU A 1 73 ? 7.008 -1.057 5.307 1.00 72.75 73 LEU A C 1
ATOM 553 O O . LEU A 1 73 ? 6.162 -1.946 5.176 1.00 72.75 73 LEU A O 1
ATOM 557 N N . LYS A 1 74 ? 8.157 -1.251 5.962 1.00 73.62 74 LYS A N 1
ATOM 558 C CA . LYS A 1 74 ? 8.514 -2.542 6.554 1.00 73.62 74 LYS A CA 1
ATOM 559 C C . LYS A 1 74 ? 7.618 -2.898 7.731 1.00 73.62 74 LYS A C 1
ATOM 561 O O . LYS A 1 74 ? 7.156 -4.033 7.788 1.00 73.62 74 LYS A O 1
ATOM 566 N N . ALA A 1 75 ? 7.369 -1.940 8.621 1.00 76.75 75 ALA A N 1
ATOM 567 C CA . ALA A 1 75 ? 6.636 -2.181 9.857 1.00 76.75 75 ALA A CA 1
ATOM 568 C C . ALA A 1 75 ? 5.124 -2.333 9.647 1.00 76.75 75 ALA A C 1
ATOM 570 O O . ALA A 1 75 ? 4.495 -3.112 10.357 1.00 76.75 75 ALA A O 1
ATOM 571 N N . ASN A 1 76 ? 4.540 -1.606 8.687 1.00 84.19 76 ASN A N 1
ATOM 572 C CA . ASN A 1 76 ? 3.088 -1.422 8.660 1.00 84.19 76 ASN A CA 1
ATOM 573 C C . ASN A 1 76 ? 2.397 -1.920 7.375 1.00 84.19 76 ASN A C 1
ATOM 575 O O . ASN A 1 76 ? 1.189 -2.122 7.388 1.00 84.19 76 ASN A O 1
ATOM 579 N N . PHE A 1 77 ? 3.124 -2.190 6.283 1.00 89.44 77 PHE A N 1
ATOM 580 C CA . PHE A 1 77 ? 2.533 -2.658 5.017 1.00 89.44 77 PHE A CA 1
ATOM 581 C C . PHE A 1 77 ? 2.943 -4.107 4.696 1.00 89.44 77 PHE A C 1
ATOM 583 O O . PHE A 1 77 ? 3.898 -4.320 3.947 1.00 89.44 77 PHE A O 1
ATOM 590 N N . PRO A 1 78 ? 2.256 -5.123 5.257 1.00 89.69 78 PRO A N 1
ATOM 591 C CA . PRO A 1 78 ? 2.616 -6.534 5.080 1.00 89.69 78 PRO A CA 1
ATOM 592 C C . PRO A 1 78 ? 2.224 -7.114 3.712 1.00 89.69 78 PRO A C 1
ATOM 594 O O . PRO A 1 78 ? 2.727 -8.172 3.340 1.00 89.69 78 PRO A O 1
ATOM 597 N N . VAL A 1 79 ? 1.328 -6.442 2.981 1.00 93.81 79 VAL A N 1
ATOM 598 C CA . VAL A 1 79 ? 0.921 -6.795 1.615 1.00 93.81 79 VAL A CA 1
ATOM 599 C C . VAL A 1 79 ? 1.493 -5.750 0.669 1.00 93.81 79 VAL A C 1
ATOM 601 O O . VAL A 1 79 ? 1.226 -4.560 0.840 1.00 93.81 79 VAL A O 1
ATOM 604 N N . ARG A 1 80 ? 2.284 -6.182 -0.316 1.00 93.69 80 ARG A N 1
ATOM 605 C CA . ARG A 1 80 ? 2.964 -5.282 -1.257 1.00 93.69 80 ARG A CA 1
ATOM 606 C C . ARG A 1 80 ? 2.741 -5.726 -2.694 1.00 93.69 80 ARG A C 1
ATOM 608 O O . ARG A 1 80 ? 2.892 -6.904 -3.007 1.00 93.69 80 ARG A O 1
ATOM 615 N N . LEU A 1 81 ? 2.410 -4.767 -3.555 1.00 96.12 81 LEU A N 1
ATOM 616 C CA . LEU A 1 81 ? 2.350 -4.937 -5.004 1.00 96.12 81 LEU A CA 1
ATOM 617 C C . LEU A 1 81 ? 3.549 -4.206 -5.606 1.00 96.12 81 LEU A C 1
ATOM 619 O O . LEU A 1 81 ? 3.635 -2.984 -5.515 1.00 96.12 81 LEU A O 1
ATOM 623 N N . VAL A 1 82 ? 4.492 -4.947 -6.181 1.00 95.69 82 VAL A N 1
ATOM 624 C CA . VAL A 1 82 ? 5.755 -4.401 -6.690 1.00 95.69 82 VAL A CA 1
ATOM 625 C C . VAL A 1 82 ? 5.802 -4.568 -8.202 1.00 95.69 82 VAL A C 1
ATOM 627 O O . VAL A 1 82 ? 5.816 -5.689 -8.706 1.00 95.69 82 VAL A O 1
ATOM 630 N N . GLY A 1 83 ? 5.790 -3.447 -8.920 1.00 96.19 83 GLY A N 1
ATOM 631 C CA . GLY A 1 83 ? 5.967 -3.415 -10.371 1.00 96.19 83 GLY A CA 1
ATOM 632 C C . GLY A 1 83 ? 7.442 -3.399 -10.765 1.00 96.19 83 GLY A C 1
ATOM 633 O O . GLY A 1 83 ? 8.334 -3.556 -9.929 1.00 96.19 83 GLY A O 1
ATOM 634 N N . LYS A 1 84 ? 7.710 -3.176 -12.054 1.00 96.19 84 LYS A N 1
ATOM 635 C CA . LYS A 1 84 ? 9.082 -3.001 -12.543 1.00 96.19 84 LYS A CA 1
ATOM 636 C C . LYS A 1 84 ? 9.748 -1.795 -11.876 1.00 96.19 84 LYS A C 1
ATOM 638 O O . LYS A 1 84 ? 9.214 -0.691 -11.927 1.00 96.19 84 LYS A O 1
ATOM 643 N N . VAL A 1 85 ? 10.939 -2.012 -11.330 1.00 93.69 85 VAL A N 1
ATOM 644 C CA . VAL A 1 85 ? 11.788 -0.979 -10.711 1.00 93.69 85 VAL A CA 1
ATOM 645 C C . VAL A 1 85 ? 13.125 -0.844 -11.443 1.00 93.69 85 VAL A C 1
ATOM 647 O O . VAL A 1 85 ? 13.449 -1.663 -12.304 1.00 93.69 85 VAL A O 1
ATOM 650 N N . ALA A 1 86 ? 13.893 0.202 -11.130 1.00 92.88 86 ALA A N 1
ATOM 651 C CA . ALA A 1 86 ? 15.137 0.513 -11.833 1.00 92.88 86 ALA A CA 1
ATOM 652 C C . ALA A 1 86 ? 16.310 -0.388 -11.416 1.00 92.88 86 ALA A C 1
ATOM 654 O O . ALA A 1 86 ? 17.144 -0.733 -12.254 1.00 92.88 86 ALA A O 1
ATOM 655 N N . SER A 1 87 ? 16.377 -0.785 -10.143 1.00 92.62 87 SER A N 1
ATOM 656 C CA . SER A 1 87 ? 17.506 -1.543 -9.602 1.00 92.62 87 SER A CA 1
ATOM 657 C C . SER A 1 87 ? 17.086 -2.658 -8.641 1.00 92.62 87 SER A C 1
ATOM 659 O O . SER A 1 87 ? 15.979 -2.668 -8.099 1.00 92.62 87 SER A O 1
ATOM 661 N N . ALA A 1 88 ? 18.003 -3.598 -8.391 1.00 92.44 88 ALA A N 1
ATOM 662 C CA . ALA A 1 88 ? 17.801 -4.649 -7.391 1.00 92.44 88 ALA A CA 1
ATOM 663 C C . ALA A 1 88 ? 17.707 -4.073 -5.961 1.00 92.44 88 ALA A C 1
ATOM 665 O O . ALA A 1 88 ? 17.081 -4.667 -5.079 1.00 92.44 88 ALA A O 1
ATOM 666 N N . GLU A 1 89 ? 18.315 -2.906 -5.723 1.00 90.38 89 GLU A N 1
ATOM 667 C CA . GLU A 1 89 ? 18.182 -2.189 -4.458 1.00 90.38 89 GLU A CA 1
ATOM 668 C C . GLU A 1 89 ? 16.764 -1.638 -4.281 1.00 90.38 89 GLU A C 1
ATOM 670 O O . GLU A 1 89 ? 16.145 -1.904 -3.249 1.00 90.38 89 GLU A O 1
ATOM 675 N N . ASP A 1 90 ? 16.217 -0.974 -5.302 1.00 90.00 90 ASP A N 1
ATOM 676 C CA . ASP A 1 90 ? 14.827 -0.500 -5.303 1.00 90.00 90 ASP A CA 1
ATOM 677 C C . ASP A 1 90 ? 13.852 -1.665 -5.134 1.00 90.00 90 ASP A C 1
ATOM 679 O O . ASP A 1 90 ? 12.878 -1.565 -4.388 1.00 90.00 90 ASP A O 1
ATOM 683 N N . ALA A 1 91 ? 14.144 -2.806 -5.770 1.00 92.12 91 ALA A N 1
ATOM 684 C CA . ALA A 1 91 ? 13.350 -4.023 -5.638 1.00 92.12 91 ALA A CA 1
ATOM 685 C C . ALA A 1 91 ? 13.302 -4.488 -4.183 1.00 92.12 91 ALA A C 1
ATOM 687 O O . ALA A 1 91 ? 12.225 -4.774 -3.665 1.00 92.12 91 ALA A O 1
ATOM 688 N N . ARG A 1 92 ? 14.451 -4.512 -3.499 1.00 90.56 92 ARG A N 1
ATOM 689 C CA . ARG A 1 92 ? 14.555 -4.878 -2.081 1.00 90.56 92 ARG A CA 1
ATOM 690 C C . ARG A 1 92 ? 13.830 -3.882 -1.175 1.00 90.56 92 ARG A C 1
ATOM 692 O O . ARG A 1 92 ? 13.207 -4.301 -0.199 1.00 90.56 92 ARG A O 1
ATOM 699 N N . VAL A 1 93 ? 13.913 -2.582 -1.462 1.00 89.31 93 VAL A N 1
ATOM 700 C CA . VAL A 1 93 ? 13.214 -1.547 -0.684 1.00 89.31 93 VAL A CA 1
ATOM 701 C C . VAL A 1 93 ? 11.701 -1.673 -0.856 1.00 89.31 93 VAL A C 1
ATOM 703 O O . VAL A 1 93 ? 10.994 -1.777 0.145 1.00 89.31 93 VAL A O 1
ATOM 706 N N . ALA A 1 94 ? 11.214 -1.735 -2.098 1.00 90.62 94 ALA A N 1
ATOM 707 C CA . ALA A 1 94 ? 9.792 -1.838 -2.416 1.00 90.62 94 ALA A CA 1
ATOM 708 C C . ALA A 1 94 ? 9.175 -3.157 -1.927 1.00 90.62 94 ALA A C 1
ATOM 710 O O . ALA A 1 94 ? 8.069 -3.168 -1.396 1.00 90.62 94 ALA A O 1
ATOM 711 N N . ALA A 1 95 ? 9.894 -4.273 -2.063 1.00 90.50 95 ALA A N 1
ATOM 712 C CA . ALA A 1 95 ? 9.437 -5.584 -1.611 1.00 90.50 95 ALA A CA 1
ATOM 713 C C . ALA A 1 95 ? 9.539 -5.779 -0.093 1.00 90.50 95 ALA A C 1
ATOM 715 O O . ALA A 1 95 ? 8.827 -6.605 0.482 1.00 90.50 95 ALA A O 1
ATOM 716 N N . GLY A 1 96 ? 10.465 -5.077 0.561 1.00 87.75 96 GLY A N 1
ATOM 717 C CA . GLY A 1 96 ? 10.866 -5.330 1.945 1.00 87.75 96 GLY A CA 1
ATOM 718 C C . GLY A 1 96 ? 11.641 -6.640 2.151 1.00 87.75 96 GLY A C 1
ATOM 719 O O . GLY A 1 96 ? 12.111 -6.885 3.260 1.00 87.75 96 GLY A O 1
ATOM 720 N N . VAL A 1 97 ? 11.809 -7.451 1.101 1.00 87.44 97 VAL A N 1
ATOM 721 C CA . VAL A 1 97 ? 12.562 -8.713 1.076 1.00 87.44 97 VAL A CA 1
ATOM 722 C C . VAL A 1 97 ? 13.515 -8.729 -0.121 1.00 87.44 97 VAL A C 1
ATOM 724 O O . VAL A 1 97 ? 13.269 -8.077 -1.135 1.00 87.44 97 VAL A O 1
ATOM 727 N N . GLY A 1 98 ? 14.636 -9.441 0.001 1.00 88.94 98 GLY A N 1
ATOM 728 C CA . GLY A 1 98 ? 15.610 -9.585 -1.084 1.00 88.94 98 GLY A CA 1
ATOM 729 C C . GLY A 1 98 ? 15.205 -10.643 -2.116 1.00 88.94 98 GLY A C 1
ATOM 730 O O . GLY A 1 98 ? 14.342 -11.476 -1.860 1.00 88.94 98 GLY A O 1
ATOM 731 N N . GLY A 1 99 ? 15.864 -10.631 -3.279 1.00 89.62 99 GLY A N 1
ATOM 732 C CA . GLY A 1 99 ? 15.781 -11.723 -4.259 1.00 89.62 99 GLY A CA 1
ATOM 733 C C . GLY A 1 99 ? 14.519 -11.762 -5.128 1.00 89.62 99 GLY A C 1
ATOM 734 O O . GLY A 1 99 ? 14.341 -12.717 -5.876 1.00 89.62 99 GLY A O 1
ATOM 735 N N . THR A 1 100 ? 13.669 -10.734 -5.085 1.00 93.31 100 THR A N 1
ATOM 736 C CA . THR A 1 100 ? 12.411 -10.682 -5.856 1.00 93.31 100 THR A CA 1
ATOM 737 C C . THR A 1 100 ? 12.607 -10.497 -7.360 1.00 93.31 100 THR A C 1
ATOM 739 O O . THR A 1 100 ? 11.717 -10.838 -8.133 1.00 93.31 100 THR A O 1
ATOM 742 N N . ARG A 1 101 ? 13.767 -9.970 -7.782 1.00 94.81 101 ARG A N 1
ATOM 743 C CA . ARG A 1 101 ? 14.102 -9.652 -9.183 1.00 94.81 101 ARG A CA 1
ATOM 744 C C . ARG A 1 101 ? 13.078 -8.729 -9.857 1.00 94.81 101 ARG A C 1
ATOM 746 O O . ARG A 1 101 ? 12.832 -8.841 -11.060 1.00 94.81 101 ARG A O 1
ATOM 753 N N . ALA A 1 102 ? 12.466 -7.818 -9.096 1.00 96.25 102 ALA A N 1
ATOM 754 C CA . ALA A 1 102 ? 11.461 -6.893 -9.622 1.00 96.25 102 ALA A CA 1
ATOM 755 C C . ALA A 1 102 ? 12.026 -5.964 -10.721 1.00 96.25 102 ALA A C 1
ATOM 757 O O . ALA A 1 102 ? 11.305 -5.540 -11.622 1.00 96.25 102 ALA A O 1
ATOM 758 N N . GLU A 1 103 ? 13.334 -5.706 -10.722 1.00 95.75 103 GLU A N 1
ATOM 759 C CA . GLU A 1 103 ? 14.040 -4.968 -11.774 1.00 95.75 103 GLU A CA 1
ATOM 760 C C . GLU A 1 103 ? 14.059 -5.690 -13.135 1.00 95.75 103 GLU A C 1
ATOM 762 O O . GLU A 1 103 ? 14.326 -5.083 -14.174 1.00 95.75 103 GLU A O 1
ATOM 767 N N . LYS A 1 104 ? 13.753 -6.994 -13.151 1.00 96.69 104 LYS A N 1
ATOM 768 C CA . LYS A 1 104 ? 13.669 -7.829 -14.359 1.00 96.69 104 LYS A CA 1
ATOM 769 C C . LYS A 1 104 ? 12.244 -8.016 -14.879 1.00 96.69 104 LYS A C 1
ATOM 771 O O . LYS A 1 104 ? 12.061 -8.712 -15.877 1.00 96.69 104 LYS A O 1
ATOM 776 N N . LEU A 1 105 ? 11.241 -7.417 -14.236 1.00 97.81 105 LEU A N 1
ATOM 777 C CA . LEU A 1 105 ? 9.864 -7.461 -14.728 1.00 97.81 105 LEU A CA 1
ATOM 778 C C . LEU A 1 105 ? 9.750 -6.770 -16.094 1.00 97.81 105 LEU A C 1
ATOM 780 O O . LEU A 1 105 ? 10.510 -5.856 -16.435 1.00 97.81 105 LEU A O 1
ATOM 784 N N . ALA A 1 106 ? 8.765 -7.196 -16.879 1.00 96.94 106 ALA A N 1
ATOM 785 C CA . ALA A 1 106 ? 8.501 -6.655 -18.208 1.00 96.94 106 ALA A CA 1
ATOM 786 C C . ALA A 1 106 ? 7.948 -5.215 -18.154 1.00 96.94 106 ALA A C 1
ATOM 788 O O . ALA A 1 106 ? 8.073 -4.463 -19.122 1.00 96.94 106 ALA A O 1
ATOM 789 N N . GLY A 1 107 ? 7.392 -4.801 -17.009 1.00 95.81 107 GLY A N 1
ATOM 790 C CA . GLY A 1 107 ? 6.622 -3.563 -16.872 1.00 95.81 107 GLY A CA 1
ATOM 791 C C . GLY A 1 107 ? 5.207 -3.727 -17.434 1.00 95.81 107 GLY A C 1
ATOM 792 O O . GLY A 1 107 ? 4.737 -4.846 -17.608 1.00 95.81 107 GLY A O 1
ATOM 793 N N . ARG A 1 108 ? 4.513 -2.614 -17.715 1.00 95.44 108 ARG A N 1
ATOM 794 C CA . ARG A 1 108 ? 3.184 -2.612 -18.371 1.00 95.44 108 ARG A CA 1
ATOM 795 C C . ARG A 1 108 ? 2.160 -3.569 -17.729 1.00 95.44 108 ARG A C 1
ATOM 797 O O . ARG A 1 108 ? 1.448 -4.284 -18.428 1.00 95.44 108 ARG A O 1
ATOM 804 N N . GLY A 1 109 ? 2.090 -3.584 -16.401 1.00 95.62 109 GLY A N 1
ATOM 805 C CA . GLY A 1 109 ? 1.163 -4.448 -15.666 1.00 95.62 109 GLY A CA 1
ATOM 806 C C . GLY A 1 109 ? 1.760 -5.768 -15.175 1.00 95.62 109 GLY A C 1
ATOM 807 O O . GLY A 1 109 ? 1.051 -6.504 -14.509 1.00 95.62 109 GLY A O 1
ATOM 808 N N . ASP A 1 110 ? 3.033 -6.062 -15.428 1.00 98.25 110 ASP A N 1
ATOM 809 C CA . ASP A 1 110 ? 3.728 -7.189 -14.793 1.00 98.25 110 ASP A CA 1
ATOM 810 C C . ASP A 1 110 ? 4.142 -6.821 -13.356 1.00 98.25 110 ASP A C 1
ATOM 812 O O . ASP A 1 110 ? 4.956 -5.911 -13.153 1.00 98.25 110 ASP A O 1
ATOM 816 N N . PHE A 1 111 ? 3.551 -7.498 -12.369 1.00 98.06 111 PHE A N 1
ATOM 817 C CA . PHE A 1 111 ? 3.686 -7.205 -10.940 1.00 98.06 111 PHE A CA 1
ATOM 818 C C . PHE A 1 111 ? 4.002 -8.456 -10.114 1.00 98.06 111 PHE A C 1
ATOM 820 O O . PHE A 1 111 ? 3.676 -9.586 -10.477 1.00 98.06 111 PHE A O 1
ATOM 827 N N . LEU A 1 112 ? 4.587 -8.227 -8.940 1.00 97.81 112 LEU A N 1
ATOM 828 C CA . LEU A 1 112 ? 4.724 -9.200 -7.862 1.00 97.81 112 LEU A CA 1
ATOM 829 C C . LEU A 1 112 ? 3.798 -8.822 -6.701 1.00 97.81 112 LEU A C 1
ATOM 831 O O . LEU A 1 112 ? 3.853 -7.698 -6.209 1.00 97.81 112 LEU A O 1
ATOM 835 N N . LEU A 1 113 ? 2.989 -9.766 -6.231 1.00 97.38 113 LEU A N 1
ATOM 836 C CA . LEU A 1 113 ? 2.300 -9.715 -4.945 1.00 97.38 113 LEU A CA 1
ATOM 837 C C . LEU A 1 113 ? 3.177 -10.388 -3.891 1.00 97.38 113 LEU A C 1
ATOM 839 O O . LEU A 1 113 ? 3.534 -11.553 -4.045 1.00 97.38 113 LEU A O 1
ATOM 843 N N . ILE A 1 114 ? 3.482 -9.671 -2.814 1.00 95.38 114 ILE A N 1
ATOM 844 C CA . ILE A 1 114 ? 4.269 -10.161 -1.682 1.00 95.38 114 ILE A CA 1
ATOM 845 C C . ILE A 1 114 ? 3.405 -10.070 -0.431 1.00 95.38 114 ILE A C 1
ATOM 847 O O . ILE A 1 114 ? 3.051 -8.971 0.001 1.00 95.38 114 ILE A O 1
ATOM 851 N N . ALA A 1 115 ? 3.049 -11.221 0.132 1.00 94.31 115 ALA A N 1
ATOM 852 C CA . ALA A 1 115 ? 2.210 -11.317 1.321 1.00 94.31 115 ALA A CA 1
ATOM 853 C C . ALA A 1 115 ? 2.438 -12.657 2.029 1.00 94.31 115 ALA A C 1
ATOM 855 O O . ALA A 1 115 ? 2.567 -13.689 1.376 1.00 94.31 115 ALA A O 1
ATOM 856 N N . GLY A 1 116 ? 2.492 -12.656 3.365 1.00 88.88 116 GLY A N 1
ATOM 857 C CA . GLY A 1 116 ? 2.569 -13.898 4.151 1.00 88.88 116 GLY A CA 1
ATOM 858 C C . GLY A 1 116 ? 3.772 -14.794 3.820 1.00 88.88 116 GLY A C 1
ATOM 859 O O . GLY A 1 116 ? 3.657 -16.012 3.877 1.00 88.88 116 GLY A O 1
ATOM 860 N N . GLY A 1 117 ? 4.903 -14.207 3.411 1.00 88.50 117 GLY A N 1
ATOM 861 C CA . GLY A 1 117 ? 6.097 -14.948 2.977 1.00 88.50 117 GLY A CA 1
ATOM 862 C C . GLY A 1 117 ? 6.012 -15.531 1.561 1.00 88.50 117 GLY A C 1
ATOM 863 O O . GLY A 1 117 ? 6.984 -16.106 1.081 1.00 88.50 117 GLY A O 1
ATOM 864 N N . GLN A 1 118 ? 4.888 -15.355 0.868 1.00 93.12 118 GLN A N 1
ATOM 865 C CA . GLN A 1 118 ? 4.711 -15.775 -0.516 1.00 93.12 118 GLN A CA 1
ATOM 866 C C . GLN A 1 118 ? 4.988 -14.619 -1.475 1.00 93.12 118 GLN A C 1
ATOM 868 O O . GLN A 1 118 ? 4.736 -13.454 -1.163 1.00 93.12 118 GLN A O 1
ATOM 873 N N . THR A 1 119 ? 5.501 -14.962 -2.657 1.00 96.00 119 THR A N 1
ATOM 874 C CA . THR A 1 119 ? 5.654 -14.044 -3.789 1.00 96.00 119 THR A CA 1
ATOM 875 C C . THR A 1 119 ? 4.949 -14.643 -4.998 1.00 96.00 119 THR A C 1
ATOM 877 O O . THR A 1 119 ? 5.289 -15.744 -5.426 1.00 96.00 119 THR A O 1
ATOM 880 N N . ILE A 1 120 ? 3.969 -13.927 -5.544 1.00 96.69 120 ILE A N 1
ATOM 881 C CA . ILE A 1 120 ? 3.158 -14.358 -6.687 1.00 96.69 120 ILE A CA 1
ATOM 882 C C . ILE A 1 120 ? 3.333 -13.339 -7.806 1.00 96.69 120 ILE A C 1
ATOM 884 O O . ILE A 1 120 ? 3.060 -12.158 -7.612 1.00 96.69 120 ILE A O 1
ATOM 888 N N . ARG A 1 121 ? 3.768 -13.780 -8.987 1.00 97.75 121 ARG A N 1
ATOM 889 C CA . ARG A 1 121 ? 3.830 -12.926 -10.180 1.00 97.75 121 ARG A CA 1
ATOM 890 C C . ARG A 1 121 ? 2.490 -12.943 -10.905 1.00 97.75 121 ARG A C 1
ATOM 892 O O . ARG A 1 121 ? 1.936 -14.017 -11.119 1.00 97.75 121 ARG A O 1
ATOM 899 N N . PHE A 1 122 ? 1.981 -11.778 -11.288 1.00 97.88 122 PHE A N 1
ATOM 900 C CA . PHE A 1 122 ? 0.704 -11.649 -11.985 1.00 97.88 122 PHE A CA 1
ATOM 901 C C . PHE A 1 122 ? 0.710 -10.482 -12.977 1.00 97.88 122 PHE A C 1
ATOM 903 O O . PHE A 1 122 ? 1.519 -9.561 -12.878 1.00 97.88 122 PHE A O 1
ATOM 910 N N . GLN A 1 123 ? -0.233 -10.528 -13.919 1.00 98.19 123 GLN A N 1
ATOM 911 C CA . GLN A 1 123 ? -0.493 -9.452 -14.868 1.00 98.19 123 GLN A CA 1
ATOM 912 C C . GLN A 1 123 ? -1.719 -8.651 -14.410 1.00 98.19 123 GLN A C 1
ATOM 914 O O . GLN A 1 123 ? -2.817 -9.194 -14.292 1.00 98.19 123 GLN A O 1
ATOM 919 N N . ALA A 1 124 ? -1.539 -7.359 -14.157 1.00 97.31 124 ALA A N 1
ATOM 920 C CA . ALA A 1 124 ? -2.610 -6.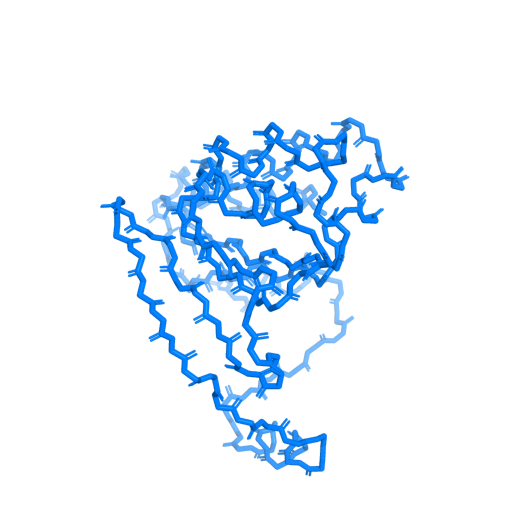439 -13.811 1.00 97.31 124 ALA A CA 1
ATOM 921 C C . ALA A 1 124 ? -3.518 -6.159 -15.019 1.00 97.31 124 ALA A C 1
ATOM 923 O O . ALA A 1 124 ? -3.060 -6.074 -16.164 1.00 97.31 124 ALA A O 1
ATOM 924 N N . ALA A 1 125 ? -4.810 -5.974 -14.744 1.00 95.69 125 ALA A N 1
ATOM 925 C CA . ALA A 1 125 ? -5.777 -5.551 -15.746 1.00 95.69 125 ALA A CA 1
ATOM 926 C C . ALA A 1 125 ? -5.459 -4.131 -16.238 1.00 95.69 125 ALA A C 1
ATOM 928 O O . ALA A 1 125 ? -5.153 -3.236 -15.448 1.00 95.69 125 ALA A O 1
ATOM 929 N N . LEU A 1 126 ? -5.558 -3.923 -17.550 1.00 94.94 126 LEU A N 1
ATOM 930 C CA . LEU A 1 126 ? -5.401 -2.608 -18.157 1.00 94.94 126 LEU A CA 1
ATOM 931 C C . LEU A 1 126 ? -6.751 -1.888 -18.171 1.00 94.94 126 LEU A C 1
ATOM 933 O O . LEU A 1 126 ? -7.683 -2.341 -18.831 1.00 94.94 126 LEU A O 1
ATOM 937 N N . ILE A 1 127 ? -6.818 -0.741 -17.500 1.00 94.00 127 ILE A N 1
ATOM 938 C CA . ILE A 1 127 ? -7.909 0.224 -17.645 1.00 94.00 127 ILE A CA 1
ATOM 939 C C . ILE A 1 127 ? -7.339 1.438 -18.367 1.00 94.00 127 ILE A C 1
ATOM 941 O O . ILE A 1 127 ? -6.346 2.020 -17.930 1.00 94.00 127 ILE A O 1
ATOM 945 N N . ARG A 1 128 ? -7.951 1.808 -19.489 1.00 94.62 128 ARG A N 1
ATOM 946 C CA . ARG A 1 128 ? -7.593 3.009 -20.242 1.00 94.62 128 ARG A CA 1
ATOM 947 C C . ARG A 1 128 ? -8.355 4.219 -19.713 1.00 94.62 128 ARG A C 1
ATOM 949 O O . ARG A 1 128 ? -9.464 4.081 -19.195 1.00 94.62 128 ARG A O 1
ATOM 956 N N . ALA A 1 129 ? -7.779 5.407 -19.875 1.00 92.88 129 ALA A N 1
ATOM 957 C CA . ALA A 1 129 ? -8.367 6.646 -19.370 1.00 92.88 129 ALA A CA 1
ATOM 958 C C . ALA A 1 129 ? -9.778 6.892 -19.930 1.00 92.88 129 ALA A C 1
ATOM 960 O O . ALA A 1 129 ? -10.662 7.338 -19.205 1.00 92.88 129 ALA A O 1
ATOM 961 N N . GLU A 1 130 ? -10.019 6.508 -21.185 1.00 95.06 130 GLU A N 1
ATOM 962 C CA . GLU A 1 130 ? -11.309 6.678 -21.862 1.00 95.06 130 GLU A CA 1
ATOM 963 C C . GLU A 1 130 ? -12.406 5.779 -21.270 1.00 95.06 130 GLU A C 1
ATOM 965 O O . GLU A 1 130 ? -13.592 6.052 -21.436 1.00 95.06 130 GLU A O 1
ATOM 970 N N . GLN A 1 131 ? -12.030 4.717 -20.549 1.00 92.00 131 GLN A N 1
ATOM 971 C CA . GLN A 1 131 ? -12.967 3.802 -19.893 1.00 92.00 131 GLN A CA 1
ATOM 972 C C . GLN A 1 131 ? -13.404 4.313 -18.512 1.00 92.00 131 GLN A C 1
ATOM 974 O O . GLN A 1 131 ? -14.443 3.891 -18.005 1.00 92.00 131 GLN A O 1
ATOM 979 N N . ILE A 1 132 ? -12.646 5.231 -17.900 1.00 90.56 132 ILE A N 1
ATOM 980 C CA . ILE A 1 132 ? -12.919 5.732 -16.545 1.00 90.56 132 ILE A CA 1
ATOM 981 C C . ILE A 1 132 ? -14.290 6.424 -16.455 1.00 90.56 132 ILE A C 1
ATOM 983 O O . ILE A 1 132 ? -15.044 6.077 -15.545 1.00 90.56 132 ILE A O 1
ATOM 987 N N . PRO A 1 133 ? -14.684 7.338 -17.369 1.00 90.56 133 PRO A N 1
ATOM 988 C CA . PRO A 1 133 ? -15.996 7.983 -17.290 1.00 90.56 133 PRO A CA 1
ATOM 989 C 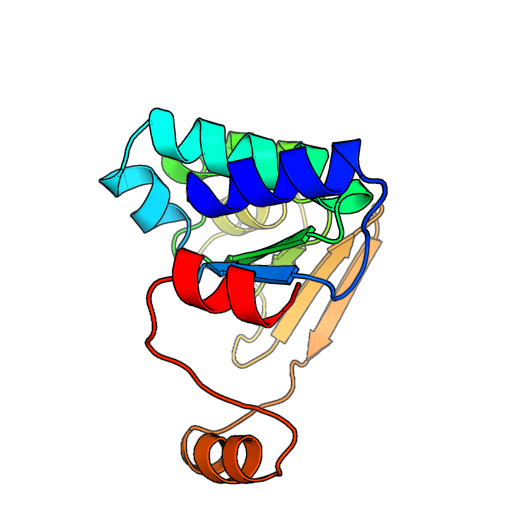C . PRO A 1 133 ? -17.158 6.986 -17.315 1.00 90.56 133 PRO A C 1
ATOM 991 O O . PRO A 1 133 ? -18.100 7.127 -16.540 1.00 90.56 133 PRO A O 1
ATOM 994 N N . ALA A 1 134 ? -17.068 5.946 -18.150 1.00 89.12 134 ALA A N 1
ATOM 995 C CA . ALA A 1 134 ? -18.087 4.902 -18.231 1.00 89.12 134 ALA A CA 1
ATOM 996 C C . ALA A 1 134 ? -18.182 4.087 -16.929 1.00 89.12 134 ALA A C 1
ATOM 998 O O . ALA A 1 134 ? -19.281 3.783 -16.470 1.00 89.12 134 ALA A O 1
ATOM 999 N N . LEU A 1 135 ? -17.043 3.785 -16.294 1.00 86.56 135 LEU A N 1
ATOM 1000 C CA . LEU A 1 135 ? -17.011 3.110 -14.992 1.00 86.56 135 LEU A CA 1
ATOM 1001 C C . LEU A 1 135 ? -17.640 3.969 -13.888 1.00 86.56 135 LEU A C 1
ATOM 1003 O O . LEU A 1 135 ? -18.404 3.454 -13.073 1.00 86.56 135 LEU A O 1
ATOM 1007 N N . LEU A 1 136 ? -17.370 5.277 -13.879 1.00 87.38 136 LEU A N 1
ATOM 1008 C CA . LEU A 1 136 ? -17.966 6.208 -12.916 1.00 87.38 136 LEU A CA 1
ATOM 1009 C C . LEU A 1 136 ? -19.478 6.380 -13.136 1.00 87.38 136 LEU A C 1
ATOM 1011 O O . LEU A 1 136 ? -20.225 6.498 -12.169 1.00 87.38 136 LEU A O 1
ATOM 1015 N N . ALA A 1 137 ? -19.940 6.332 -14.387 1.00 86.00 137 ALA A N 1
ATOM 1016 C CA . ALA A 1 137 ? -21.354 6.448 -14.744 1.00 86.00 137 ALA A CA 1
ATOM 1017 C C . ALA A 1 137 ? -22.195 5.197 -14.420 1.00 86.00 137 ALA A C 1
ATOM 1019 O O . ALA A 1 137 ? -23.417 5.248 -14.521 1.00 86.00 137 ALA A O 1
ATOM 1020 N N . SER A 1 138 ? -21.574 4.089 -13.995 1.00 84.62 138 SER A N 1
ATOM 1021 C CA . SER A 1 138 ? -22.261 2.821 -13.685 1.00 84.62 138 SER A CA 1
ATOM 1022 C C . SER A 1 138 ? -23.245 2.882 -12.502 1.00 84.62 138 SER A C 1
ATOM 1024 O O . SER A 1 138 ? -23.911 1.893 -12.214 1.00 84.62 138 SER A O 1
ATOM 1026 N N . GLY A 1 139 ? -23.345 4.015 -11.796 1.00 78.06 139 GLY A N 1
ATOM 1027 C CA . GLY A 1 139 ? -24.260 4.210 -10.663 1.00 78.06 139 GLY A CA 1
ATOM 1028 C C . GLY A 1 139 ? -23.772 3.617 -9.336 1.00 78.06 139 GLY A C 1
ATOM 1029 O O . GLY A 1 139 ? -24.401 3.826 -8.304 1.00 78.06 139 GLY A O 1
ATOM 1030 N N . HIS A 1 140 ? -22.629 2.925 -9.333 1.00 80.19 140 HIS A N 1
ATOM 1031 C CA . HIS A 1 140 ? -22.021 2.350 -8.127 1.00 80.19 140 HIS A CA 1
ATOM 1032 C C . HIS A 1 140 ? -21.014 3.279 -7.434 1.00 80.19 140 HIS A C 1
ATOM 1034 O O . HIS A 1 140 ? -20.538 2.962 -6.343 1.00 80.19 140 HIS A O 1
ATOM 1040 N N . VAL A 1 141 ? -20.668 4.409 -8.057 1.00 80.38 141 VAL A N 1
ATOM 1041 C CA . VAL A 1 141 ? -19.656 5.344 -7.557 1.00 80.38 141 VAL A CA 1
ATOM 1042 C C . VAL A 1 141 ? -20.257 6.735 -7.447 1.00 80.38 141 VAL A C 1
ATOM 1044 O O . VAL A 1 141 ? -20.615 7.351 -8.446 1.00 80.38 141 VAL A O 1
ATOM 1047 N N . GLU A 1 142 ? -20.322 7.260 -6.227 1.00 78.62 142 GLU A N 1
ATOM 1048 C CA . GLU A 1 142 ? -20.651 8.662 -5.993 1.00 78.62 142 GLU A CA 1
ATOM 1049 C C . GLU A 1 142 ? -19.367 9.438 -5.690 1.00 78.62 142 GLU A C 1
ATOM 1051 O O . GLU A 1 142 ? -18.657 9.149 -4.725 1.00 78.62 142 GLU A O 1
ATOM 1056 N N . THR A 1 143 ? -19.052 10.436 -6.514 1.00 78.06 143 THR A N 1
ATOM 1057 C CA . THR A 1 143 ? -17.870 11.280 -6.311 1.00 78.06 143 THR A CA 1
ATOM 1058 C C . THR A 1 143 ? -18.243 12.554 -5.569 1.00 78.06 143 THR A C 1
ATOM 1060 O O . THR A 1 143 ? -19.153 13.271 -5.981 1.00 78.06 143 THR A O 1
ATOM 1063 N N . THR A 1 144 ? -17.493 12.900 -4.525 1.00 78.88 144 THR A N 1
ATOM 1064 C CA . THR A 1 144 ? -17.636 14.181 -3.830 1.00 78.88 144 THR A CA 1
ATOM 1065 C C . THR A 1 144 ? -16.300 14.900 -3.745 1.00 78.88 144 THR A C 1
ATOM 1067 O O . THR A 1 144 ? -15.261 14.282 -3.532 1.00 78.88 144 THR A O 1
ATOM 1070 N N . ARG A 1 145 ? -16.328 16.226 -3.896 1.00 77.62 145 ARG A N 1
ATOM 1071 C CA . ARG A 1 145 ? -15.182 17.105 -3.605 1.00 77.62 145 ARG A CA 1
ATOM 1072 C C . ARG A 1 145 ? -15.306 17.781 -2.238 1.00 77.62 145 ARG A C 1
ATOM 1074 O O . ARG A 1 145 ? -14.541 18.691 -1.932 1.00 77.62 145 ARG A O 1
ATOM 1081 N N . ARG A 1 146 ? -16.298 17.387 -1.428 1.00 75.94 146 ARG A N 1
ATOM 1082 C CA . ARG A 1 146 ? -16.503 17.974 -0.101 1.00 75.94 146 ARG A CA 1
ATOM 1083 C C . ARG A 1 146 ? -15.300 17.687 0.805 1.00 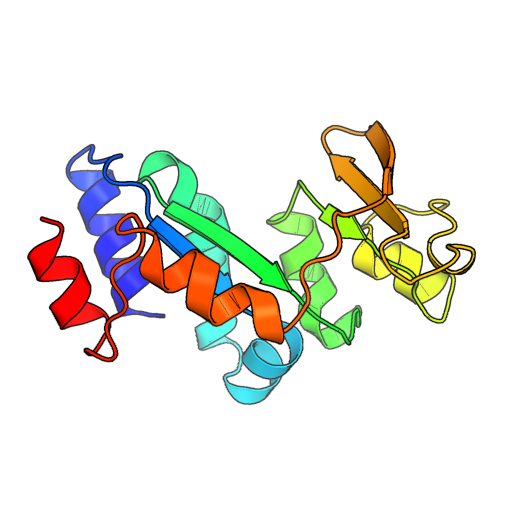75.94 146 ARG A C 1
ATOM 1085 O O . ARG A 1 146 ? -14.688 16.625 0.679 1.00 75.94 146 ARG A O 1
ATOM 1092 N N . PRO A 1 147 ? -14.998 18.586 1.758 1.00 79.31 147 PRO A N 1
ATOM 1093 C CA . PRO A 1 147 ? -14.007 18.313 2.786 1.00 79.31 147 PRO A CA 1
ATOM 1094 C C . PRO A 1 147 ? -14.304 16.989 3.494 1.00 79.31 147 PRO A C 1
ATOM 1096 O O . PRO A 1 147 ? -15.460 16.672 3.782 1.00 79.31 147 PRO A O 1
ATOM 1099 N N . LEU A 1 148 ? -13.252 16.237 3.812 1.00 73.94 148 LEU A N 1
ATOM 1100 C CA . LEU A 1 148 ? -13.361 14.882 4.353 1.00 73.94 148 LEU A CA 1
ATOM 1101 C C . LEU A 1 148 ? -14.254 14.792 5.600 1.00 73.94 148 LEU A C 1
ATOM 1103 O O . LEU A 1 148 ? -15.042 13.862 5.716 1.00 73.94 148 LEU A O 1
ATOM 1107 N N . GLY A 1 149 ? -14.200 15.783 6.496 1.00 72.62 149 GLY A N 1
ATOM 1108 C CA . GLY A 1 149 ? -15.071 15.830 7.676 1.00 72.62 149 GLY A CA 1
ATOM 1109 C C . GLY A 1 149 ? -16.565 15.877 7.328 1.00 72.62 149 GLY A C 1
ATOM 1110 O O . GLY A 1 149 ? -17.357 15.160 7.933 1.00 72.62 149 GLY A O 1
ATOM 1111 N N . ALA A 1 150 ? -16.944 16.648 6.305 1.00 73.56 150 ALA A N 1
ATOM 1112 C CA . ALA A 1 150 ? -18.328 16.735 5.840 1.00 73.56 150 ALA A CA 1
ATOM 1113 C C . ALA A 1 150 ? -18.786 15.446 5.136 1.00 73.56 150 ALA A C 1
ATOM 1115 O O . ALA A 1 150 ? -19.956 15.081 5.207 1.00 73.56 150 ALA A O 1
ATOM 1116 N N . PHE A 1 151 ? -17.869 14.738 4.470 1.00 78.38 151 PHE A N 1
ATOM 1117 C CA . PHE A 1 151 ? -18.164 13.429 3.886 1.00 78.38 151 PHE A CA 1
ATOM 1118 C C . PHE A 1 151 ? -18.391 12.362 4.963 1.00 78.38 151 PHE A C 1
ATOM 1120 O O . PHE A 1 151 ? -19.378 11.631 4.901 1.00 78.38 151 PHE A O 1
ATOM 1127 N N . LEU A 1 152 ? -17.519 12.309 5.975 1.00 72.88 152 LEU A N 1
ATOM 1128 C CA . LEU A 1 152 ? -17.599 11.320 7.051 1.00 72.88 152 LEU A CA 1
ATOM 1129 C C . LEU A 1 152 ? -18.892 11.435 7.870 1.00 72.88 152 LEU A C 1
ATOM 1131 O O . LEU A 1 152 ? -19.401 10.422 8.329 1.00 72.88 152 LEU A O 1
ATOM 1135 N N . GLN A 1 153 ? -19.462 12.635 8.017 1.00 72.81 153 GLN A N 1
ATOM 1136 C CA . GLN A 1 153 ? -20.755 12.826 8.687 1.00 72.81 153 GLN A CA 1
ATOM 1137 C C . GLN A 1 153 ? -21.940 12.212 7.930 1.00 72.81 153 GLN A C 1
ATOM 1139 O O . GLN A 1 153 ? -22.920 11.849 8.562 1.00 72.81 153 GLN A O 1
ATOM 1144 N N . ARG A 1 154 ? -21.860 12.085 6.600 1.00 71.94 154 ARG A N 1
ATOM 1145 C CA . ARG A 1 154 ? -22.948 11.538 5.772 1.00 71.94 154 ARG A CA 1
ATOM 1146 C C . ARG A 1 154 ? -23.007 10.010 5.790 1.00 71.94 154 ARG A C 1
ATOM 1148 O O . ARG A 1 154 ? -24.037 9.436 5.471 1.00 71.94 154 ARG A O 1
ATOM 1155 N N . ILE A 1 155 ? -21.877 9.367 6.075 1.00 67.56 155 ILE A N 1
ATOM 1156 C CA . ILE A 1 155 ? -21.759 7.902 6.126 1.00 67.56 155 ILE A CA 1
ATOM 1157 C C . ILE A 1 155 ? -21.923 7.343 7.551 1.00 67.56 155 ILE A C 1
ATOM 1159 O O . ILE A 1 155 ? -21.718 6.144 7.740 1.00 67.56 155 ILE A O 1
ATOM 1163 N N . LYS A 1 156 ? -22.203 8.214 8.533 1.00 62.75 156 LYS A N 1
ATOM 1164 C CA . LYS A 1 156 ? -22.712 7.837 9.858 1.00 62.75 156 LYS A CA 1
ATOM 1165 C C . LYS A 1 156 ? -24.197 7.534 9.742 1.00 62.75 156 LYS A C 1
ATOM 1167 O O . LYS A 1 156 ? -24.617 6.563 10.399 1.00 62.75 156 LYS A O 1
#

pLDDT: mean 87.65, std 8.94, range [60.34, 98.25]

Secondary structure (DSSP, 8-state):
-HHHHHHHHHHHHHT---S-EEEEES-HHHHHHHHHHHHHHHHHHHHHHGGGGTEEEEE--S---HHHHHHHHHHH--SEEE---SSHHHHHHHHSSS---GGGS--TTEEEEEETTEEEEEEPPP--GGGHHHHHTTTT-----S-HHHHHHHT-

Radius of gyration: 17.3 Å; chains: 1; bounding box: 42×34×43 Å